Protein AF-A0A835A847-F1 (afdb_monomer_lite)

Foldseek 3Di:
DPPDQKDWDWDWADADVVPVPDDIDIDIDIDRNVPDDPCNVCVVVVVSDDPVRVDDDDD

Organism: NCBI:txid1010633

Sequence (59 aa):
MLPNSTFLVKIKLFGNPTRKELKPVEFEKVIDYDLINFMDFIQPIVDQYPPGYLEVAHI

Radius of gyration: 15.04 Å; chains: 1; bounding box: 45×16×38 Å

Secondary structure (DSSP, 8-state):
--S--EEEEEEEE---TT-TT-PPEEEEEEEETTT--HHHHHHHHHHHS-GGGT-----

Structure (mmCIF, N/CA/C/O backbone):
data_AF-A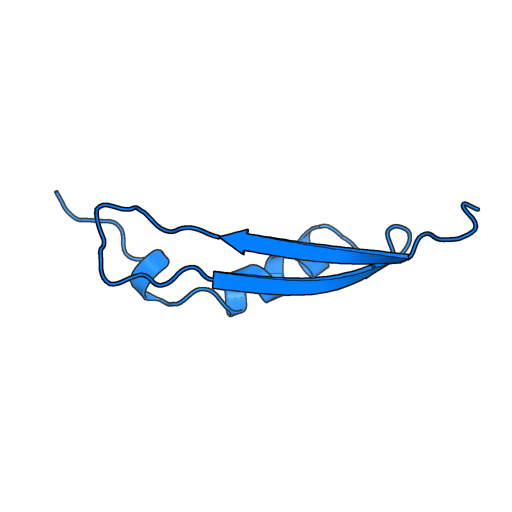0A835A847-F1
#
_entry.id   AF-A0A835A847-F1
#
loop_
_atom_site.group_PDB
_atom_site.id
_atom_site.type_symbol
_atom_site.label_atom_id
_atom_site.label_alt_id
_atom_site.label_comp_id
_atom_site.label_asym_id
_atom_site.label_entity_id
_atom_site.label_seq_id
_atom_site.pdbx_PDB_ins_code
_atom_site.Cartn_x
_atom_site.Cartn_y
_atom_site.Cartn_z
_atom_site.occupancy
_atom_site.B_iso_or_equiv
_atom_site.auth_seq_id
_atom_site.auth_comp_id
_atom_site.auth_asym_id
_atom_site.auth_atom_id
_atom_site.pdbx_PDB_model_num
ATOM 1 N N . MET A 1 1 ? 16.133 4.057 -20.700 1.00 53.22 1 MET A N 1
ATOM 2 C CA . MET A 1 1 ? 15.540 3.369 -19.536 1.00 53.22 1 MET A CA 1
ATOM 3 C C . MET A 1 1 ? 16.097 4.025 -18.292 1.00 53.22 1 MET A C 1
ATOM 5 O O . MET A 1 1 ? 17.298 4.282 -18.261 1.00 53.22 1 MET A O 1
ATOM 9 N N . LEU A 1 2 ? 15.238 4.395 -17.340 1.00 58.81 2 LEU A N 1
ATOM 10 C CA . LEU A 1 2 ? 15.702 4.902 -16.050 1.00 58.81 2 LEU A CA 1
ATOM 11 C C . LEU A 1 2 ? 16.501 3.778 -15.372 1.00 58.81 2 LEU A C 1
ATOM 13 O O . LEU A 1 2 ? 16.036 2.644 -15.368 1.00 58.81 2 LEU A O 1
ATOM 17 N N . PRO A 1 3 ? 17.701 4.050 -14.839 1.00 66.44 3 PRO A N 1
ATOM 18 C CA . PRO A 1 3 ? 18.590 2.995 -14.356 1.00 66.44 3 PRO A CA 1
ATOM 19 C C . PRO A 1 3 ? 18.047 2.241 -13.132 1.00 66.44 3 PRO A C 1
ATOM 21 O O . PRO A 1 3 ? 18.566 1.178 -12.829 1.00 66.44 3 PRO A O 1
ATOM 24 N N . ASN A 1 4 ? 17.009 2.760 -12.464 1.00 72.88 4 ASN A N 1
ATOM 25 C CA . ASN A 1 4 ? 16.335 2.129 -11.332 1.00 72.88 4 ASN A CA 1
ATOM 26 C C . ASN A 1 4 ? 14.822 2.414 -11.409 1.00 72.88 4 ASN A C 1
ATOM 28 O O . ASN A 1 4 ? 14.354 3.407 -10.854 1.00 72.88 4 ASN A O 1
ATOM 32 N N . SER A 1 5 ? 14.062 1.576 -12.121 1.00 85.50 5 SER A N 1
ATOM 33 C CA . SER A 1 5 ? 12.586 1.596 -12.117 1.00 85.50 5 SER A CA 1
ATOM 34 C C . SER A 1 5 ? 11.996 0.908 -10.880 1.00 85.50 5 SER A C 1
ATOM 36 O O . SER A 1 5 ? 10.783 0.915 -10.679 1.00 85.50 5 SER A O 1
ATOM 38 N N . THR A 1 6 ? 12.845 0.312 -10.041 1.00 90.81 6 THR A N 1
ATOM 39 C CA . THR A 1 6 ? 12.440 -0.399 -8.835 1.00 90.81 6 THR A CA 1
ATOM 40 C C . THR A 1 6 ? 12.409 0.525 -7.615 1.00 90.81 6 THR A C 1
ATOM 42 O O . THR A 1 6 ? 13.401 1.177 -7.289 1.00 90.81 6 THR A O 1
ATOM 45 N N . PHE A 1 7 ? 11.289 0.534 -6.893 1.00 89.31 7 PHE A N 1
ATOM 46 C CA . PHE A 1 7 ? 11.055 1.363 -5.712 1.00 89.31 7 PHE A CA 1
ATOM 47 C C . PHE A 1 7 ? 10.544 0.526 -4.542 1.00 89.31 7 PHE A C 1
ATOM 49 O O . PHE A 1 7 ? 9.707 -0.357 -4.717 1.00 89.31 7 PHE A O 1
ATOM 56 N N . LEU A 1 8 ? 10.996 0.844 -3.328 1.00 91.94 8 LEU A N 1
ATOM 57 C CA . LEU A 1 8 ? 10.371 0.349 -2.106 1.00 91.94 8 LEU A CA 1
ATOM 58 C C . LEU A 1 8 ? 9.229 1.284 -1.713 1.00 91.94 8 LEU A C 1
ATOM 60 O O . LEU A 1 8 ? 9.460 2.446 -1.377 1.00 91.94 8 LEU A O 1
ATOM 64 N N . VAL A 1 9 ? 8.004 0.773 -1.727 1.00 90.75 9 VAL A N 1
ATOM 65 C CA . VAL A 1 9 ? 6.812 1.524 -1.341 1.00 90.75 9 VAL A CA 1
ATOM 66 C C . VAL A 1 9 ? 6.363 1.069 0.036 1.00 90.75 9 VAL A C 1
ATOM 68 O O . VAL A 1 9 ? 6.104 -0.113 0.251 1.00 90.75 9 VAL A O 1
ATOM 71 N N . LYS A 1 10 ? 6.260 2.028 0.959 1.00 92.69 10 LYS A N 1
ATOM 72 C CA . LYS A 1 10 ? 5.696 1.841 2.298 1.00 92.69 10 LYS A CA 1
ATOM 73 C C . LYS A 1 10 ? 4.447 2.700 2.423 1.00 92.69 10 LYS A C 1
ATOM 75 O O . LYS A 1 10 ? 4.522 3.919 2.278 1.00 92.69 10 LYS A O 1
ATOM 80 N N . ILE A 1 11 ? 3.308 2.075 2.687 1.00 89.56 11 ILE A N 1
ATOM 81 C CA . ILE A 1 11 ? 2.024 2.746 2.881 1.00 89.56 11 ILE A CA 1
ATOM 82 C C . ILE A 1 11 ? 1.529 2.435 4.284 1.00 89.56 11 ILE A C 1
ATOM 84 O O . ILE A 1 11 ? 1.543 1.288 4.720 1.00 89.56 11 ILE A O 1
ATOM 88 N N . LYS A 1 12 ? 1.050 3.468 4.975 1.00 87.94 12 LYS A N 1
ATOM 89 C CA . LYS A 1 12 ? 0.358 3.333 6.252 1.00 87.94 12 LYS A CA 1
ATOM 90 C C . LYS A 1 12 ? -1.065 3.848 6.108 1.00 87.94 12 LYS A C 1
ATOM 92 O O . LYS A 1 12 ? -1.280 5.024 5.824 1.00 87.94 12 LYS A O 1
ATOM 97 N N . LEU A 1 13 ? -2.023 2.952 6.285 1.00 81.00 13 LEU A N 1
ATOM 98 C CA . LEU A 1 13 ? -3.446 3.202 6.126 1.00 81.00 13 LEU A CA 1
ATOM 99 C C . LEU A 1 13 ? -4.060 3.366 7.511 1.00 81.00 13 LEU A C 1
ATOM 101 O O . LEU A 1 13 ? -4.056 2.449 8.334 1.00 81.00 13 LEU A O 1
ATOM 105 N N . PHE A 1 14 ? -4.590 4.555 7.767 1.00 77.94 14 PHE A N 1
ATOM 106 C CA . PHE A 1 14 ? -5.297 4.861 9.001 1.00 77.94 14 PHE A CA 1
ATOM 107 C C . PHE A 1 14 ? -6.796 4.720 8.756 1.00 77.94 14 PHE A C 1
ATOM 109 O O . PHE A 1 14 ? -7.331 5.270 7.795 1.00 77.94 14 PHE A O 1
ATOM 116 N N . GLY A 1 15 ? -7.464 3.943 9.610 1.00 72.69 15 GLY A N 1
ATOM 117 C CA . GLY A 1 15 ? -8.919 3.846 9.594 1.00 72.69 15 GLY A CA 1
ATOM 118 C C . GLY A 1 15 ? -9.590 5.087 10.160 1.00 72.69 15 GLY A C 1
ATOM 119 O O . GLY A 1 15 ? -8.934 6.026 10.612 1.00 72.69 15 GLY A O 1
ATOM 120 N N . ASN A 1 16 ? -10.922 5.073 10.151 1.00 70.81 16 ASN A N 1
ATOM 121 C CA . ASN A 1 16 ? -11.698 6.132 10.775 1.00 70.81 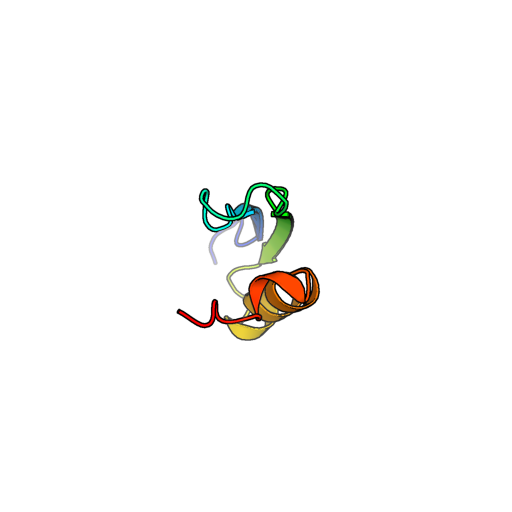16 ASN A CA 1
ATOM 122 C C . ASN A 1 16 ? -11.358 6.209 12.279 1.00 70.81 16 ASN A C 1
ATOM 124 O O . ASN A 1 16 ? -11.594 5.228 12.988 1.00 70.81 16 ASN A O 1
ATOM 128 N N . PRO A 1 17 ? -10.858 7.349 12.791 1.00 62.94 17 PRO A N 1
ATOM 129 C CA . PRO A 1 17 ? -10.497 7.496 14.200 1.00 62.94 17 PRO A CA 1
ATOM 130 C C . PRO A 1 17 ? -11.679 7.313 15.164 1.00 62.94 17 PRO A C 1
ATOM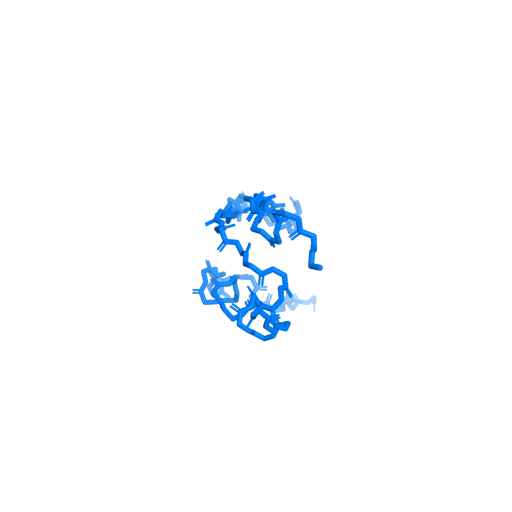 132 O O . PRO A 1 17 ? -11.463 7.064 16.350 1.00 62.94 17 PRO A O 1
ATOM 135 N N . THR A 1 18 ? -12.929 7.397 14.690 1.00 66.50 18 THR A N 1
ATOM 136 C CA . THR A 1 18 ? -14.105 7.088 15.520 1.00 66.50 18 THR A CA 1
ATOM 137 C C . THR A 1 18 ? -14.267 5.588 15.788 1.00 66.50 18 THR A C 1
ATOM 139 O O . THR A 1 18 ? -14.891 5.215 16.781 1.00 66.50 18 THR A O 1
ATOM 142 N N . ARG A 1 19 ? -13.658 4.719 14.968 1.00 65.25 19 ARG A N 1
ATOM 143 C CA . ARG A 1 19 ? -13.585 3.267 15.181 1.00 65.25 19 ARG A CA 1
ATOM 144 C C . ARG A 1 19 ? -12.269 2.918 15.868 1.00 65.25 19 ARG A C 1
ATOM 146 O O . ARG A 1 19 ? -11.302 2.514 15.228 1.00 65.25 19 ARG A O 1
ATOM 153 N N . LYS A 1 20 ? -12.250 3.062 17.197 1.00 62.19 20 LYS A N 1
ATOM 154 C CA . LYS A 1 20 ? -11.070 2.830 18.057 1.00 62.19 20 LYS A CA 1
ATOM 155 C C . LYS A 1 20 ? -10.440 1.434 17.928 1.00 62.19 20 LYS A C 1
ATOM 157 O O . LYS A 1 20 ? -9.311 1.245 18.365 1.00 62.19 20 LYS A O 1
ATOM 162 N N . GLU A 1 21 ? -11.154 0.470 17.353 1.00 63.50 21 GLU A N 1
ATOM 163 C CA . GLU A 1 21 ? -10.710 -0.924 17.240 1.00 63.50 21 GLU A CA 1
ATOM 164 C C . GLU A 1 21 ? -9.870 -1.204 15.986 1.00 63.50 21 GLU A C 1
ATOM 166 O O . GLU A 1 21 ? -9.227 -2.250 15.886 1.00 63.50 21 GLU A O 1
ATOM 171 N N . LEU A 1 22 ? -9.825 -0.267 15.034 1.00 67.12 22 LEU A N 1
ATOM 172 C CA . LEU A 1 22 ? -9.095 -0.454 13.788 1.00 67.12 22 LEU A CA 1
ATOM 173 C C . LEU A 1 22 ? -7.640 0.002 13.950 1.00 67.12 22 LEU A C 1
ATOM 175 O O . LEU A 1 22 ? -7.324 1.193 13.919 1.00 67.12 22 LEU A O 1
ATOM 179 N N . LYS A 1 23 ? -6.739 -0.968 14.138 1.00 72.94 23 LYS A N 1
ATOM 180 C CA . LYS A 1 23 ? -5.293 -0.717 14.109 1.00 72.94 23 LYS A CA 1
ATOM 181 C C . LYS A 1 23 ? -4.876 -0.223 12.715 1.00 72.94 23 LYS A C 1
ATOM 183 O O . LYS A 1 23 ? -5.416 -0.717 11.727 1.00 72.94 23 LYS A O 1
ATOM 188 N N . PRO A 1 24 ? -3.902 0.702 12.616 1.00 76.25 24 PRO A N 1
ATOM 189 C CA . PRO A 1 24 ? -3.338 1.093 11.330 1.00 76.25 24 PRO A CA 1
ATOM 190 C C . PRO A 1 24 ? -2.805 -0.128 10.579 1.00 76.25 24 PRO A C 1
ATOM 192 O O . PRO A 1 24 ? -2.132 -0.970 11.177 1.00 76.25 24 PRO A O 1
ATOM 195 N N . VAL A 1 25 ? -3.089 -0.198 9.282 1.00 79.62 25 VAL A N 1
ATOM 196 C CA . VAL A 1 25 ? -2.554 -1.239 8.400 1.00 79.62 25 VAL A CA 1
ATOM 197 C C . VAL A 1 25 ? -1.302 -0.687 7.737 1.00 79.62 25 VAL A C 1
ATOM 199 O O . VAL A 1 25 ? -1.321 0.404 7.169 1.00 79.62 25 VAL A O 1
ATOM 202 N N . GLU A 1 26 ? -0.203 -1.423 7.834 1.00 87.56 26 GLU A N 1
ATOM 203 C CA . GLU A 1 26 ? 1.056 -1.086 7.177 1.00 87.56 26 GLU A CA 1
ATOM 204 C C . GLU A 1 26 ? 1.297 -2.066 6.032 1.00 87.56 26 GLU A C 1
ATOM 206 O O . GLU A 1 26 ? 1.134 -3.273 6.187 1.00 87.56 26 GLU A O 1
ATOM 211 N N . PHE A 1 27 ? 1.665 -1.527 4.875 1.00 87.44 27 PHE A N 1
ATOM 212 C CA . PHE A 1 27 ? 1.936 -2.268 3.656 1.00 87.44 27 PHE A CA 1
ATOM 213 C C . PHE A 1 27 ? 3.318 -1.890 3.139 1.00 87.44 27 PHE A C 1
ATOM 215 O O . PHE A 1 27 ? 3.617 -0.707 2.967 1.00 87.44 27 PHE A O 1
ATOM 222 N N . GLU A 1 28 ? 4.149 -2.889 2.862 1.00 92.06 28 GLU A N 1
ATOM 223 C CA . GLU A 1 28 ? 5.474 -2.704 2.280 1.00 92.06 28 GLU A CA 1
ATOM 224 C C . GLU A 1 28 ? 5.639 -3.626 1.074 1.00 92.06 28 GLU A C 1
ATOM 226 O O . GLU A 1 28 ? 5.435 -4.837 1.173 1.00 92.06 28 GLU A O 1
ATOM 231 N N . LYS A 1 29 ? 5.992 -3.053 -0.079 1.00 89.94 29 LYS A N 1
ATOM 232 C CA . LYS A 1 29 ? 6.211 -3.809 -1.315 1.00 89.94 29 LYS A CA 1
ATOM 233 C C . LYS A 1 29 ? 7.268 -3.136 -2.175 1.00 89.94 29 LYS A C 1
ATOM 235 O O . LYS A 1 29 ? 7.281 -1.917 -2.335 1.00 89.94 29 LYS A O 1
ATOM 240 N N . VAL A 1 30 ? 8.137 -3.951 -2.759 1.00 91.25 30 VAL A N 1
ATOM 241 C CA . VAL A 1 30 ? 9.029 -3.522 -3.835 1.00 91.25 30 VAL A CA 1
ATOM 242 C C . VAL A 1 30 ? 8.247 -3.574 -5.145 1.00 91.25 30 VAL A C 1
ATOM 244 O O . VAL A 1 30 ? 7.661 -4.607 -5.471 1.00 91.25 30 VAL A O 1
ATOM 247 N N . ILE A 1 31 ? 8.206 -2.462 -5.873 1.00 90.69 31 ILE A N 1
ATOM 248 C CA . ILE A 1 31 ? 7.518 -2.344 -7.161 1.00 90.69 31 ILE A CA 1
ATOM 249 C C . ILE A 1 31 ? 8.522 -2.002 -8.249 1.00 90.69 31 ILE A C 1
ATOM 251 O O . ILE A 1 31 ? 9.458 -1.252 -7.997 1.00 90.69 31 ILE A O 1
ATOM 255 N N . ASP A 1 32 ? 8.309 -2.515 -9.452 1.00 91.06 32 ASP A N 1
ATOM 256 C CA . ASP A 1 32 ? 9.009 -2.061 -10.650 1.00 91.06 32 ASP A CA 1
ATOM 257 C C . ASP A 1 32 ? 8.025 -1.252 -11.491 1.00 91.06 32 ASP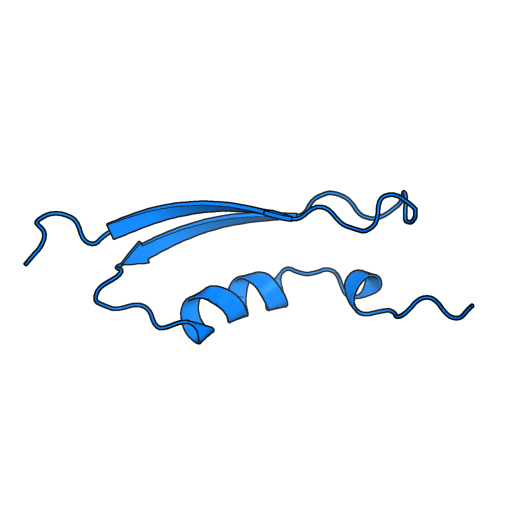 A C 1
ATOM 259 O O . ASP A 1 32 ? 7.033 -1.799 -11.969 1.00 91.06 32 ASP A O 1
ATOM 263 N N . TYR A 1 33 ? 8.266 0.052 -11.622 1.00 84.31 33 TYR A N 1
ATOM 264 C CA . TYR A 1 33 ? 7.381 0.986 -12.316 1.00 84.31 33 TYR A CA 1
ATOM 265 C C . TYR A 1 33 ? 7.130 0.597 -13.777 1.00 84.31 33 TYR A C 1
ATOM 267 O O . TYR A 1 33 ? 6.029 0.813 -14.277 1.00 84.31 33 TYR A O 1
ATOM 275 N N . ASP A 1 34 ? 8.116 -0.004 -14.444 1.00 89.56 34 ASP A N 1
ATOM 276 C CA . ASP A 1 34 ? 7.985 -0.375 -15.854 1.00 89.56 34 ASP A CA 1
ATOM 277 C C . ASP A 1 34 ? 7.179 -1.676 -16.037 1.00 89.56 34 ASP A C 1
ATOM 279 O O . ASP A 1 34 ? 6.703 -1.957 -17.138 1.00 89.56 34 ASP A O 1
ATOM 283 N N . LEU A 1 35 ? 7.007 -2.469 -14.969 1.00 89.00 35 LEU A N 1
ATOM 284 C CA . LEU A 1 35 ? 6.361 -3.788 -15.012 1.00 89.00 35 LEU A CA 1
ATOM 285 C C . LEU A 1 35 ? 5.038 -3.863 -14.239 1.00 89.00 35 LEU A C 1
ATOM 287 O O . LEU A 1 35 ? 4.244 -4.769 -14.490 1.00 89.00 35 LEU A O 1
ATOM 291 N N . ILE A 1 36 ? 4.797 -2.963 -13.284 1.00 90.62 36 ILE A N 1
ATOM 292 C CA . ILE A 1 36 ? 3.621 -3.015 -12.414 1.00 90.62 36 ILE A CA 1
ATOM 293 C C . ILE A 1 36 ? 2.435 -2.268 -13.026 1.00 90.62 36 ILE A C 1
ATOM 295 O O . ILE A 1 36 ? 2.555 -1.125 -13.464 1.00 90.62 36 ILE A O 1
ATOM 299 N N . ASN A 1 37 ? 1.254 -2.886 -13.002 1.00 91.25 37 ASN A N 1
ATOM 300 C CA . ASN A 1 37 ? 0.008 -2.179 -13.275 1.00 91.25 37 ASN A CA 1
ATOM 301 C C . ASN A 1 37 ? -0.674 -1.740 -11.964 1.00 91.25 37 ASN A C 1
ATOM 303 O O . ASN A 1 37 ? -0.366 -2.224 -10.873 1.00 91.25 37 ASN A O 1
ATOM 307 N N . PHE A 1 38 ? -1.623 -0.809 -12.066 1.00 87.62 38 PHE A N 1
ATOM 308 C CA . PHE A 1 38 ? -2.332 -0.283 -10.897 1.00 87.62 38 PHE A CA 1
ATOM 309 C C . PHE A 1 38 ? -3.036 -1.378 -10.076 1.00 87.62 38 PHE A C 1
ATOM 311 O O . PHE A 1 38 ? -2.976 -1.358 -8.850 1.00 87.62 38 PHE A O 1
ATOM 318 N N . MET A 1 39 ? -3.665 -2.359 -10.725 1.00 91.44 39 MET A N 1
ATOM 319 C CA . MET A 1 39 ? -4.400 -3.418 -10.026 1.00 91.44 39 MET A CA 1
ATOM 320 C C . MET A 1 39 ? -3.462 -4.393 -9.302 1.00 91.44 39 MET A C 1
ATOM 322 O O . MET A 1 39 ? -3.745 -4.765 -8.167 1.00 91.44 39 MET A O 1
ATOM 326 N N . ASP A 1 40 ? -2.304 -4.720 -9.877 1.00 89.69 40 ASP A N 1
ATOM 327 C CA . ASP A 1 40 ? -1.262 -5.549 -9.247 1.00 89.69 40 ASP A CA 1
ATOM 328 C C . ASP A 1 40 ? -0.659 -4.885 -8.001 1.00 89.69 40 ASP A C 1
ATOM 330 O O . ASP A 1 40 ? -0.109 -5.543 -7.103 1.00 89.69 40 ASP A O 1
ATOM 334 N N . PHE A 1 41 ? -0.722 -3.554 -7.958 1.00 89.69 41 PHE A N 1
ATOM 335 C CA . PHE A 1 41 ? -0.342 -2.773 -6.796 1.00 89.69 41 PHE A CA 1
ATOM 336 C C . PHE A 1 41 ? -1.450 -2.735 -5.736 1.00 89.69 41 PHE A C 1
ATOM 338 O O . PHE A 1 41 ? -1.158 -2.929 -4.558 1.00 89.69 41 PHE A O 1
ATOM 345 N N . ILE A 1 42 ? -2.704 -2.518 -6.143 1.00 88.50 42 ILE A N 1
ATOM 346 C CA . ILE A 1 42 ? -3.841 -2.330 -5.231 1.00 88.50 42 ILE A CA 1
ATOM 347 C C . ILE A 1 42 ? -4.358 -3.639 -4.632 1.00 88.50 42 ILE A C 1
ATOM 349 O O . ILE A 1 42 ? -4.689 -3.658 -3.447 1.00 88.50 42 ILE A O 1
ATOM 353 N N . GLN A 1 43 ? -4.415 -4.730 -5.395 1.00 89.75 43 GLN A N 1
ATOM 354 C CA . GLN A 1 43 ? -5.037 -5.977 -4.939 1.00 89.75 43 GLN A CA 1
ATOM 355 C C . GLN A 1 43 ? -4.435 -6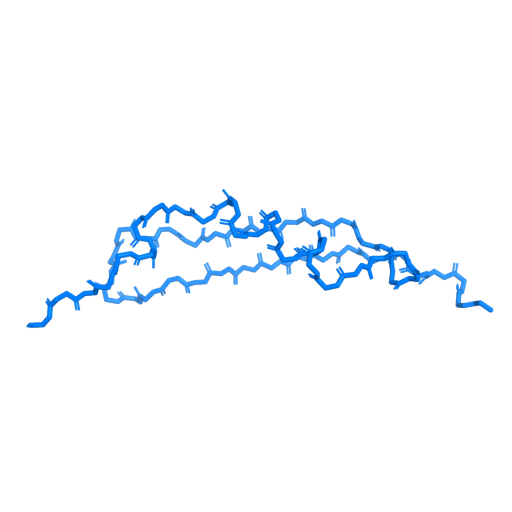.506 -3.622 1.00 89.75 43 GLN A C 1
ATOM 357 O O . GLN A 1 43 ? -5.195 -6.736 -2.684 1.00 89.75 43 GLN A O 1
ATOM 362 N N . PRO A 1 44 ? -3.098 -6.569 -3.452 1.00 88.44 44 PRO A N 1
ATOM 363 C CA . PRO A 1 44 ? -2.500 -7.011 -2.192 1.00 88.44 44 PRO A CA 1
ATOM 364 C C . PRO A 1 44 ? -2.795 -6.089 -1.005 1.00 88.44 44 PRO A C 1
ATOM 366 O O . PRO A 1 44 ? -2.717 -6.530 0.139 1.00 88.44 44 PRO A O 1
ATOM 369 N N . ILE A 1 45 ? -3.078 -4.807 -1.256 1.00 86.38 45 ILE A N 1
ATOM 370 C CA . ILE A 1 45 ? -3.481 -3.858 -0.216 1.00 86.38 45 ILE A CA 1
ATOM 371 C C . ILE A 1 45 ? -4.909 -4.201 0.218 1.00 86.38 45 ILE A C 1
ATOM 373 O O . ILE A 1 45 ? -5.150 -4.362 1.411 1.00 86.38 45 ILE A O 1
ATOM 377 N N . VAL A 1 46 ? -5.828 -4.376 -0.740 1.00 84.44 46 VAL A N 1
ATOM 378 C CA . VAL A 1 46 ? -7.233 -4.760 -0.498 1.00 84.44 46 VAL A CA 1
ATOM 379 C C . VAL A 1 46 ? -7.331 -6.090 0.247 1.00 84.44 46 VAL A C 1
ATOM 381 O O . VAL A 1 46 ? -8.067 -6.177 1.224 1.00 84.44 46 VAL A O 1
ATOM 384 N N . ASP A 1 47 ? -6.547 -7.092 -0.146 1.00 84.56 47 ASP A N 1
ATOM 385 C CA . ASP A 1 47 ? -6.568 -8.421 0.478 1.00 84.56 47 ASP A CA 1
ATOM 386 C C . ASP A 1 47 ? -6.080 -8.401 1.942 1.00 84.56 47 ASP A C 1
ATOM 388 O O . ASP A 1 47 ? -6.437 -9.270 2.735 1.00 84.56 47 ASP A O 1
ATOM 392 N N . GLN A 1 48 ? -5.275 -7.400 2.320 1.00 81.12 48 GLN A N 1
ATOM 393 C CA . GLN A 1 48 ? -4.793 -7.198 3.692 1.00 81.12 48 GLN A CA 1
ATOM 394 C C . GLN A 1 48 ? -5.740 -6.353 4.552 1.00 81.12 48 GLN A C 1
ATOM 396 O O . GLN A 1 48 ? -5.538 -6.267 5.768 1.00 81.12 48 GLN A O 1
ATOM 401 N N . TYR A 1 49 ? -6.768 -5.729 3.968 1.00 77.50 49 TYR A N 1
ATOM 402 C CA . TYR A 1 49 ? -7.743 -4.976 4.749 1.00 77.50 49 TYR A CA 1
ATOM 403 C C . TYR A 1 49 ? -8.600 -5.925 5.603 1.00 77.50 49 TYR A C 1
ATOM 405 O O . TYR A 1 49 ? -9.232 -6.840 5.071 1.00 77.50 49 TYR A O 1
ATOM 413 N N . PRO A 1 50 ? -8.699 -5.693 6.927 1.00 72.00 50 PRO A N 1
ATOM 414 C CA . PRO A 1 50 ? -9.621 -6.441 7.769 1.00 72.00 50 PRO A CA 1
ATOM 415 C C . PRO A 1 50 ? -11.071 -6.235 7.296 1.00 72.00 50 PRO A C 1
ATOM 417 O O . PRO A 1 50 ? -11.438 -5.097 6.985 1.00 72.00 50 PRO A O 1
ATOM 420 N N . PRO A 1 51 ? -11.939 -7.265 7.342 1.00 70.94 51 PRO A N 1
ATOM 421 C CA . PRO A 1 51 ? -13.344 -7.147 6.937 1.00 70.94 51 PRO A CA 1
ATOM 422 C C . PRO A 1 51 ? -14.100 -5.985 7.607 1.00 70.94 51 PRO A C 1
ATOM 424 O O . PRO A 1 51 ? -14.925 -5.340 6.968 1.00 70.94 51 PRO A O 1
ATOM 427 N N . GLY A 1 52 ? -13.753 -5.637 8.854 1.00 65.75 52 GLY A N 1
ATOM 428 C CA . GLY A 1 52 ?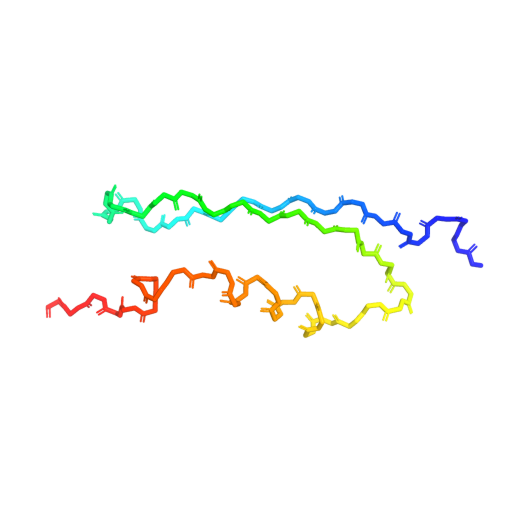 -14.357 -4.522 9.601 1.00 65.75 52 GLY A CA 1
ATOM 429 C C . GLY A 1 52 ? -14.124 -3.118 9.013 1.00 65.75 52 GLY A C 1
ATOM 430 O O . GLY A 1 52 ? -14.756 -2.152 9.447 1.00 65.75 52 GLY A O 1
ATOM 431 N N . TYR A 1 53 ? -13.242 -2.970 8.017 1.00 64.56 53 TYR A N 1
ATOM 432 C CA . TYR A 1 53 ? -13.102 -1.731 7.238 1.00 64.56 53 TYR A CA 1
ATOM 433 C C . TYR A 1 53 ? -14.151 -1.594 6.127 1.00 64.56 53 TYR A C 1
ATOM 435 O O . TYR A 1 53 ? -14.464 -0.472 5.735 1.00 64.56 53 TYR A O 1
ATOM 443 N N . LEU A 1 54 ? -14.688 -2.709 5.625 1.00 67.25 54 LEU A N 1
ATOM 444 C CA . LEU A 1 54 ? -15.719 -2.724 4.581 1.00 67.25 54 LEU A CA 1
ATOM 445 C C . LEU A 1 54 ? -17.122 -2.492 5.152 1.00 67.25 54 LEU A C 1
ATOM 447 O O . LEU A 1 54 ? -18.050 -2.153 4.420 1.00 67.25 54 LEU A O 1
ATOM 451 N N . GLU A 1 55 ? -17.287 -2.662 6.462 1.00 70.19 55 GLU A N 1
ATOM 452 C CA . GLU A 1 55 ? -18.562 -2.457 7.132 1.00 70.19 55 GLU A CA 1
ATOM 453 C C . GLU A 1 55 ? -18.929 -0.970 7.127 1.00 70.19 55 GLU A C 1
ATOM 455 O O . GLU A 1 55 ? -18.288 -0.151 7.788 1.00 70.19 55 GLU A O 1
ATOM 460 N N . VAL A 1 56 ? -19.986 -0.599 6.406 1.00 66.31 56 VAL A N 1
ATOM 461 C CA . VAL A 1 56 ? -20.546 0.757 6.447 1.00 66.31 56 VAL A CA 1
ATOM 462 C C . VAL A 1 56 ? -21.229 0.958 7.800 1.00 66.31 56 VAL A C 1
ATOM 464 O O . VAL A 1 56 ? -22.061 0.147 8.211 1.00 66.31 56 VAL A O 1
ATOM 467 N N . ALA A 1 57 ? -20.867 2.030 8.515 1.00 62.41 57 ALA A N 1
ATOM 468 C CA . ALA A 1 57 ? -21.549 2.386 9.757 1.00 62.41 57 ALA A CA 1
ATOM 469 C C . ALA A 1 57 ? -23.022 2.657 9.430 1.00 62.41 57 ALA A C 1
ATOM 471 O O . ALA A 1 57 ? -23.312 3.583 8.676 1.00 62.41 57 ALA A O 1
ATOM 472 N N . HIS A 1 58 ? -23.931 1.846 9.966 1.00 65.75 58 HIS A N 1
ATOM 473 C CA . HIS A 1 58 ? -25.348 2.183 9.937 1.00 65.75 58 HIS A CA 1
ATOM 474 C C . HIS A 1 58 ? -25.564 3.295 10.970 1.00 65.75 58 HIS A C 1
ATOM 476 O O . HIS A 1 58 ? -25.214 3.120 12.138 1.00 65.75 58 HIS A O 1
ATOM 482 N N . ILE A 1 59 ? -26.029 4.453 10.495 1.00 62.06 59 ILE A N 1
ATOM 483 C CA . ILE A 1 59 ? -26.436 5.606 11.312 1.00 62.06 59 ILE A CA 1
ATOM 484 C C . ILE A 1 59 ? -27.897 5.410 11.708 1.00 62.06 59 ILE A C 1
ATOM 486 O O . ILE A 1 59 ? -28.674 5.004 10.814 1.00 62.06 59 ILE A O 1
#

pLDDT: mean 79.15, std 11.31, range [53.22, 92.69]